Protein AF-A0A662QUW7-F1 (afdb_monomer_lite)

Secondary structure (DSSP, 8-state):
-------EEE---SSS-SS-HHHHHHHTT--EEEHHHHHHHTT---

Foldseek 3Di:
DDDDADEAEDADDPPDDPDDPVNVCVVVVGHYDYPVVVCVVVVHDD

pLDDT: mean 82.39, std 11.66, range [55.5, 94.25]

Radius of gyration: 12.74 Å; chains: 1; bounding box: 28×32×27 Å

Sequence (46 aa):
MCTIKRIVVTEEKLRENKIRIPFVCIQYRIESIDIIDMFRAEGWKF

Structure (mmCIF, N/CA/C/O backbone):
data_AF-A0A662QUW7-F1
#
_entry.id   AF-A0A662QUW7-F1
#
loop_
_atom_site.group_PDB
_atom_site.id
_atom_site.type_symbol
_atom_site.label_atom_id
_atom_site.label_alt_id
_atom_site.label_comp_id
_atom_site.label_asym_id
_atom_site.label_entity_id
_atom_site.label_seq_id
_atom_site.pdbx_PDB_ins_code
_atom_site.Cartn_x
_atom_site.Cartn_y
_atom_site.Cartn_z
_atom_site.occupancy
_atom_site.B_iso_or_equiv
_atom_site.auth_seq_id
_atom_site.auth_comp_id
_atom_site.auth_asym_id
_atom_site.auth_atom_id
_atom_site.pdbx_PDB_model_num
ATOM 1 N N . MET A 1 1 ? -14.777 -15.412 -11.244 1.00 55.50 1 MET A N 1
ATOM 2 C CA . MET A 1 1 ? -15.409 -14.208 -10.660 1.00 55.50 1 MET A CA 1
ATOM 3 C C . MET A 1 1 ? -14.278 -13.281 -10.247 1.00 55.50 1 MET A C 1
ATOM 5 O O . MET A 1 1 ? -13.460 -13.707 -9.445 1.00 55.50 1 MET A O 1
ATOM 9 N N . CYS A 1 2 ? -14.154 -12.096 -10.848 1.00 63.56 2 CYS A N 1
ATOM 10 C CA . CYS A 1 2 ? -13.125 -11.131 -10.452 1.00 63.56 2 CYS A CA 1
ATOM 11 C C . CYS A 1 2 ? -13.692 -10.220 -9.363 1.00 63.56 2 CYS A C 1
ATOM 13 O O . CYS A 1 2 ? -14.699 -9.550 -9.585 1.00 63.56 2 CYS A O 1
ATOM 15 N N . THR A 1 3 ? -13.066 -10.211 -8.190 1.00 79.81 3 THR A N 1
ATOM 16 C CA . THR A 1 3 ? -13.454 -9.350 -7.068 1.00 79.81 3 THR A CA 1
ATOM 17 C C . THR A 1 3 ? -12.641 -8.064 -7.145 1.00 79.81 3 THR A C 1
ATOM 19 O O . THR A 1 3 ? -11.413 -8.110 -7.128 1.00 79.81 3 THR A O 1
ATOM 22 N N . ILE A 1 4 ? -13.305 -6.912 -7.248 1.00 81.19 4 ILE A N 1
ATOM 23 C CA . ILE A 1 4 ? -12.616 -5.616 -7.256 1.00 81.19 4 ILE A CA 1
ATOM 24 C C . ILE A 1 4 ? -12.133 -5.321 -5.835 1.00 81.19 4 ILE A C 1
ATOM 26 O O . ILE A 1 4 ? -12.941 -5.123 -4.926 1.00 81.19 4 ILE A O 1
ATOM 30 N N . LYS A 1 5 ? -10.813 -5.278 -5.650 1.00 82.81 5 LYS A N 1
ATOM 31 C CA . LYS A 1 5 ? -10.172 -4.898 -4.391 1.00 82.81 5 LYS A CA 1
ATOM 32 C C . LYS A 1 5 ? -9.947 -3.383 -4.375 1.00 82.81 5 LYS A C 1
ATOM 34 O O . LYS A 1 5 ? -9.348 -2.847 -5.301 1.00 82.81 5 LYS A O 1
ATOM 39 N N . ARG A 1 6 ? -10.450 -2.686 -3.350 1.00 86.56 6 ARG A N 1
ATOM 40 C CA . ARG A 1 6 ? -10.240 -1.238 -3.167 1.00 86.56 6 ARG A CA 1
ATOM 41 C C . ARG A 1 6 ? -9.119 -1.022 -2.159 1.00 86.56 6 ARG A C 1
ATOM 43 O O . ARG A 1 6 ? -9.199 -1.560 -1.059 1.00 86.56 6 ARG A O 1
ATOM 50 N N . ILE A 1 7 ? -8.112 -0.240 -2.533 1.00 89.94 7 ILE A N 1
ATOM 51 C CA . ILE A 1 7 ? -6.969 0.091 -1.681 1.00 89.94 7 ILE A CA 1
ATOM 52 C C . ILE A 1 7 ? -6.745 1.601 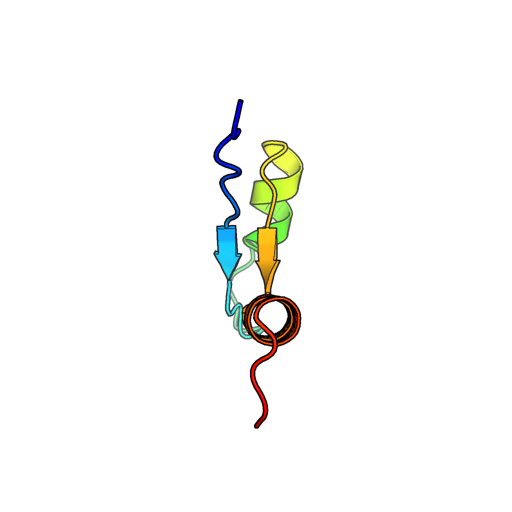-1.684 1.00 89.94 7 ILE A C 1
ATOM 54 O O . ILE A 1 7 ? -6.873 2.247 -2.724 1.00 89.94 7 ILE A O 1
ATOM 58 N N . VAL A 1 8 ? -6.463 2.174 -0.517 1.00 88.44 8 VAL A N 1
ATOM 59 C CA . VAL A 1 8 ? -6.138 3.597 -0.385 1.00 88.44 8 VAL A CA 1
ATOM 60 C C . VAL A 1 8 ? -4.652 3.786 -0.672 1.00 88.44 8 VAL A C 1
ATOM 62 O O . VAL A 1 8 ? -3.814 3.173 -0.017 1.00 88.44 8 VAL A O 1
ATOM 65 N N . VAL A 1 9 ? -4.317 4.643 -1.634 1.00 88.25 9 VAL A N 1
ATOM 66 C CA . VAL A 1 9 ? -2.926 5.023 -1.917 1.00 88.25 9 VAL A CA 1
ATOM 67 C C . VAL A 1 9 ? -2.639 6.355 -1.237 1.00 88.25 9 VAL A C 1
ATOM 69 O O . VAL A 1 9 ? -3.432 7.290 -1.356 1.00 88.25 9 VAL A O 1
ATOM 72 N N . THR A 1 10 ? -1.525 6.448 -0.514 1.00 86.56 10 THR A N 1
ATOM 73 C CA . THR A 1 10 ? -1.146 7.658 0.223 1.00 86.56 10 THR A CA 1
ATOM 74 C C . THR A 1 10 ? 0.318 8.043 -0.013 1.00 86.56 10 THR A C 1
ATOM 76 O O . THR A 1 10 ? 1.205 7.195 -0.003 1.00 86.56 10 THR A O 1
ATOM 79 N N . GLU A 1 11 ? 0.580 9.338 -0.213 1.00 79.69 11 GLU A N 1
ATOM 80 C CA . GLU A 1 11 ? 1.923 9.938 -0.190 1.00 79.69 11 GLU A CA 1
ATOM 81 C C . GLU A 1 11 ? 2.019 10.860 1.035 1.00 79.69 11 GLU A C 1
ATOM 83 O O . GLU A 1 11 ? 2.056 12.088 0.937 1.00 79.69 11 GLU A O 1
ATOM 88 N N . GLU A 1 12 ? 1.987 10.282 2.235 1.00 71.12 12 GLU A N 1
ATOM 89 C CA . GLU A 1 12 ? 2.137 11.066 3.459 1.00 71.12 12 GLU A CA 1
ATOM 90 C C . GLU A 1 12 ? 3.599 11.453 3.687 1.00 71.12 12 GLU A C 1
ATOM 92 O O . GLU A 1 12 ? 4.397 10.720 4.271 1.00 71.12 12 GLU A O 1
ATOM 97 N N . LYS A 1 13 ? 3.948 12.670 3.266 1.00 60.56 13 LYS A N 1
ATOM 98 C CA . LYS A 1 13 ? 5.143 13.361 3.757 1.00 60.56 13 LYS A CA 1
ATOM 99 C C . LYS A 1 13 ? 4.938 13.638 5.246 1.00 60.56 13 LYS A C 1
ATOM 101 O O . LYS A 1 13 ? 3.924 14.220 5.616 1.00 60.56 13 LYS A O 1
ATOM 106 N N . LEU A 1 14 ? 5.895 13.235 6.086 1.00 56.28 14 LEU A N 1
ATOM 107 C CA . LEU A 1 14 ? 5.962 13.469 7.541 1.00 56.28 14 LEU A CA 1
ATOM 108 C C . LEU A 1 14 ? 5.920 14.974 7.901 1.00 56.28 14 LEU A C 1
ATOM 110 O O . LEU A 1 14 ? 6.904 15.537 8.372 1.00 56.28 14 LEU A O 1
ATOM 114 N N . ARG A 1 15 ? 4.812 15.669 7.658 1.00 60.03 15 ARG A N 1
ATOM 115 C CA . ARG A 1 15 ? 4.611 17.072 8.027 1.00 60.03 15 ARG A CA 1
ATOM 116 C C . ARG A 1 15 ? 3.382 17.171 8.904 1.00 60.03 15 ARG A C 1
ATOM 118 O O . ARG A 1 15 ? 2.302 16.884 8.412 1.00 60.03 15 ARG A O 1
ATOM 125 N N . GLU A 1 16 ? 3.611 17.551 10.164 1.00 61.91 16 GLU A N 1
ATOM 126 C CA . GLU A 1 16 ? 2.736 18.099 11.230 1.00 61.91 16 GLU A CA 1
ATOM 127 C C . GLU A 1 16 ? 1.272 17.630 11.404 1.00 61.91 16 GLU A C 1
ATOM 129 O O . GLU A 1 16 ? 0.662 17.941 12.428 1.00 61.91 16 GLU A O 1
ATOM 134 N N . ASN A 1 17 ? 0.697 16.827 10.511 1.00 58.91 17 ASN A N 1
ATOM 135 C CA . ASN A 1 17 ? -0.614 16.228 10.677 1.00 58.91 17 ASN A CA 1
ATOM 136 C C . ASN A 1 17 ? -0.508 15.057 11.656 1.00 58.91 17 ASN A C 1
ATOM 138 O O . ASN A 1 17 ? 0.147 14.045 11.408 1.00 58.91 17 ASN A O 1
ATOM 142 N N . LYS A 1 18 ? -1.168 15.216 12.806 1.00 62.06 18 LYS A N 1
ATOM 143 C CA . LYS A 1 18 ? -1.194 14.232 13.900 1.00 62.06 18 LYS A CA 1
ATOM 144 C C . LYS A 1 18 ? -1.908 12.927 13.528 1.00 62.06 18 LYS A C 1
ATOM 146 O O . LYS A 1 18 ? -1.725 11.930 14.220 1.00 62.06 18 LYS A O 1
ATOM 151 N N . ILE A 1 19 ? -2.718 12.928 12.468 1.00 68.50 19 ILE A N 1
ATOM 152 C CA . ILE A 1 19 ? -3.491 11.767 12.018 1.00 68.50 19 ILE A CA 1
ATOM 153 C C . ILE A 1 19 ? -2.849 11.230 10.743 1.00 68.50 19 ILE A C 1
ATOM 155 O O . ILE A 1 19 ? -2.858 11.915 9.726 1.00 68.50 19 ILE A O 1
ATOM 159 N N . ARG A 1 20 ? -2.307 10.010 10.819 1.00 81.06 20 ARG A N 1
ATOM 160 C CA . ARG A 1 20 ? -1.740 9.294 9.670 1.00 81.06 20 ARG A CA 1
ATOM 161 C C . ARG A 1 20 ? -2.849 8.538 8.934 1.00 81.06 20 ARG A C 1
ATOM 163 O O . ARG A 1 20 ? -3.603 7.811 9.581 1.00 81.06 20 ARG A O 1
ATOM 170 N N . ILE A 1 21 ? -2.941 8.641 7.614 1.00 85.44 21 ILE A N 1
ATOM 171 C CA . ILE A 1 21 ? -3.923 7.910 6.793 1.00 85.44 21 ILE A CA 1
ATOM 172 C C . ILE A 1 21 ? -3.852 6.392 7.046 1.00 85.44 21 ILE A C 1
ATOM 174 O O . ILE A 1 21 ? -4.902 5.816 7.334 1.00 85.44 21 ILE A O 1
ATOM 178 N N . PRO A 1 22 ? -2.672 5.733 7.086 1.00 84.62 22 PRO A N 1
ATOM 179 C CA . PRO A 1 22 ? -2.566 4.325 7.457 1.00 84.62 22 PRO A CA 1
ATOM 180 C C . PRO A 1 22 ? -3.154 4.019 8.833 1.00 84.62 22 PRO A C 1
ATOM 182 O O . PRO A 1 22 ? -3.766 2.974 9.020 1.00 84.62 22 PRO A O 1
ATOM 185 N N . PHE A 1 23 ? -3.016 4.932 9.799 1.00 86.69 23 PHE A N 1
ATOM 186 C CA . PHE A 1 23 ? -3.577 4.740 11.136 1.00 86.69 23 PHE A CA 1
ATOM 187 C C . PHE A 1 23 ? -5.109 4.716 11.100 1.00 86.69 23 PHE A C 1
ATOM 189 O O . PHE A 1 23 ? -5.727 3.835 11.695 1.00 86.69 23 PHE A O 1
ATOM 196 N N . VAL A 1 24 ? -5.724 5.631 10.349 1.00 88.31 24 VAL A N 1
ATOM 197 C CA . VAL A 1 24 ? -7.178 5.638 10.129 1.00 88.31 24 VAL A CA 1
ATOM 198 C C . VAL A 1 24 ? -7.610 4.377 9.378 1.00 88.31 24 VAL A C 1
ATOM 200 O O . VAL A 1 24 ? -8.538 3.694 9.804 1.00 88.31 24 VAL A O 1
ATOM 203 N N . CYS A 1 25 ? -6.908 4.009 8.306 1.00 89.94 25 CYS A N 1
ATOM 204 C CA . CY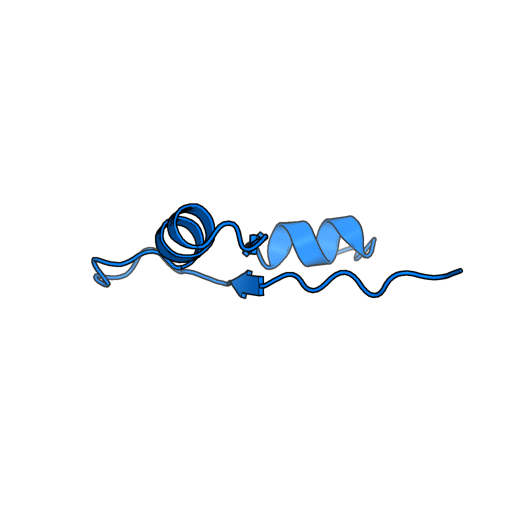S A 1 25 ? -7.185 2.798 7.534 1.00 89.94 25 CYS A CA 1
ATOM 205 C C . CYS A 1 25 ? -7.161 1.534 8.412 1.00 89.94 25 CYS A C 1
ATOM 207 O O . CYS A 1 25 ? -8.088 0.728 8.335 1.00 89.94 25 CYS A O 1
ATOM 209 N N . ILE A 1 26 ? -6.194 1.412 9.329 1.00 87.50 26 ILE A N 1
ATOM 210 C CA . ILE A 1 26 ? -6.130 0.319 10.313 1.00 87.50 26 ILE A CA 1
ATOM 211 C C . ILE A 1 26 ? -7.380 0.292 11.207 1.00 87.50 26 ILE A C 1
ATOM 213 O O . ILE A 1 26 ? -7.964 -0.776 11.396 1.00 87.50 26 ILE A O 1
ATOM 217 N N . GLN A 1 27 ? -7.830 1.440 11.729 1.00 91.69 27 GLN A N 1
ATOM 218 C CA . GLN A 1 27 ? -9.017 1.510 12.597 1.00 91.69 27 GLN A CA 1
ATOM 219 C C . GLN A 1 27 ? -10.298 1.045 11.892 1.00 91.69 27 GLN A C 1
ATOM 221 O O . GLN A 1 27 ? -11.126 0.369 12.503 1.00 91.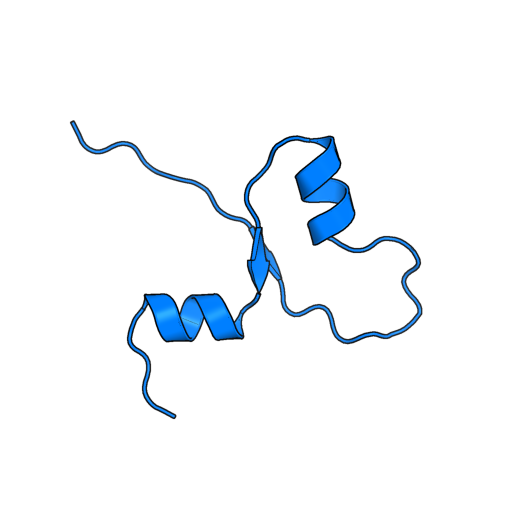69 27 GLN A O 1
ATOM 226 N N . TYR A 1 28 ? 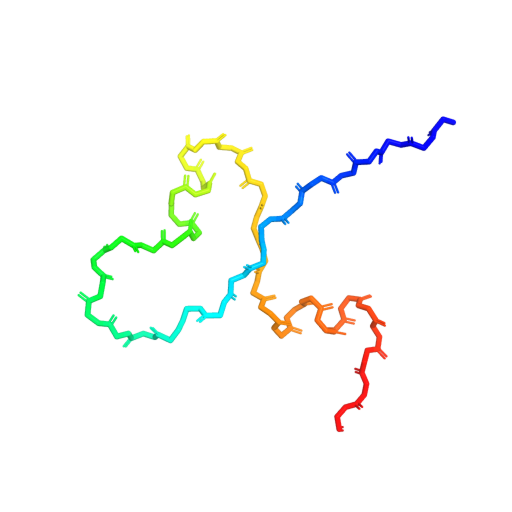-10.441 1.359 10.604 1.00 91.69 28 TYR A N 1
ATOM 227 C CA . TYR A 1 28 ? -11.606 0.983 9.798 1.00 91.69 28 TYR A CA 1
ATOM 228 C C . TYR A 1 28 ? -11.435 -0.338 9.032 1.00 91.69 28 TYR A C 1
ATOM 230 O O . TYR A 1 28 ? -12.327 -0.713 8.273 1.00 91.69 28 TYR A O 1
ATOM 238 N N . ARG A 1 29 ? -10.322 -1.064 9.230 1.00 90.81 29 ARG A N 1
ATOM 239 C CA . ARG A 1 29 ? -9.971 -2.290 8.483 1.00 90.81 29 ARG A CA 1
ATOM 240 C C . ARG A 1 29 ? -9.986 -2.089 6.960 1.00 90.81 29 ARG A C 1
ATOM 242 O O . ARG A 1 29 ? -10.402 -2.969 6.211 1.00 90.81 29 ARG A O 1
ATOM 249 N N . ILE A 1 30 ? -9.544 -0.918 6.514 1.00 90.69 30 ILE A N 1
ATOM 250 C CA . ILE A 1 30 ? -9.367 -0.565 5.106 1.00 90.69 30 ILE A CA 1
ATOM 251 C C . ILE A 1 30 ? -7.900 -0.798 4.751 1.00 90.69 30 ILE A C 1
ATOM 253 O O . ILE A 1 30 ? -7.007 -0.431 5.510 1.00 90.69 30 ILE A O 1
ATOM 257 N N . GLU A 1 31 ? -7.636 -1.395 3.594 1.00 91.50 31 GLU A N 1
ATOM 258 C CA . GLU A 1 31 ? -6.267 -1.568 3.115 1.00 91.50 31 GLU A CA 1
ATOM 259 C C . GLU A 1 31 ? -5.700 -0.246 2.588 1.00 91.50 31 GLU A C 1
ATOM 261 O O . GLU A 1 31 ? -6.371 0.490 1.857 1.00 91.50 31 GLU A O 1
ATOM 266 N N . SER A 1 32 ? -4.445 0.032 2.931 1.00 92.00 32 SER A N 1
ATOM 267 C CA . SER A 1 32 ? -3.703 1.189 2.437 1.00 92.00 32 SER A CA 1
ATOM 268 C C . SER A 1 32 ? -2.274 0.812 2.072 1.00 92.00 32 SER A C 1
ATOM 270 O O . SER A 1 32 ? -1.656 0.035 2.799 1.00 92.00 32 SER A O 1
ATOM 272 N N . ILE A 1 33 ? -1.744 1.401 1.003 1.00 91.88 33 ILE A N 1
ATOM 273 C CA . ILE A 1 33 ? -0.339 1.293 0.587 1.00 91.88 33 ILE A CA 1
ATOM 274 C C . ILE A 1 33 ? 0.244 2.680 0.355 1.00 91.88 33 ILE A C 1
ATOM 276 O O . ILE A 1 33 ? -0.486 3.635 0.067 1.00 91.88 33 ILE A O 1
ATOM 280 N N . ASP A 1 34 ? 1.559 2.793 0.478 1.00 89.50 34 ASP A N 1
ATOM 281 C CA . ASP A 1 34 ? 2.237 4.006 0.058 1.00 89.50 34 ASP A CA 1
ATOM 282 C C . ASP A 1 34 ? 2.338 4.063 -1.478 1.00 89.50 34 ASP A C 1
ATOM 284 O O . ASP A 1 34 ? 2.226 3.052 -2.181 1.00 89.50 34 ASP A O 1
ATOM 288 N N . ILE A 1 35 ? 2.513 5.270 -2.013 1.00 88.81 35 ILE A N 1
ATOM 289 C CA . ILE A 1 35 ? 2.581 5.484 -3.460 1.00 88.81 35 ILE A CA 1
ATOM 290 C C . ILE A 1 35 ? 3.785 4.782 -4.112 1.00 88.81 35 ILE A C 1
ATOM 292 O O . ILE A 1 35 ? 3.680 4.320 -5.246 1.00 88.81 35 ILE A O 1
ATOM 296 N N . ILE A 1 36 ? 4.914 4.645 -3.412 1.00 89.06 36 ILE A N 1
ATOM 297 C CA . ILE A 1 36 ? 6.105 3.968 -3.934 1.00 89.06 36 ILE A CA 1
ATOM 298 C C . ILE A 1 36 ? 5.870 2.461 -4.013 1.00 89.06 36 ILE A C 1
ATOM 300 O O . ILE A 1 36 ? 6.212 1.849 -5.027 1.00 89.06 36 ILE A O 1
ATOM 304 N N . ASP A 1 37 ? 5.253 1.854 -3.000 1.00 89.56 37 ASP A N 1
ATOM 305 C CA . ASP A 1 37 ? 4.879 0.443 -3.046 1.00 89.56 37 ASP A CA 1
ATOM 306 C C . ASP A 1 37 ? 3.818 0.171 -4.117 1.00 89.56 37 ASP A C 1
ATOM 308 O O . ASP A 1 37 ? 3.885 -0.867 -4.776 1.00 89.56 37 ASP A O 1
ATOM 312 N N . MET A 1 38 ? 2.906 1.117 -4.379 1.00 92.00 38 MET A N 1
ATOM 313 C CA . MET A 1 38 ? 1.986 1.039 -5.521 1.00 92.00 38 MET A CA 1
ATOM 314 C C . MET A 1 38 ? 2.749 0.971 -6.847 1.00 92.00 38 MET A C 1
ATOM 316 O O . MET A 1 38 ? 2.533 0.048 -7.631 1.00 92.00 38 MET A O 1
ATOM 320 N N . PHE A 1 39 ? 3.705 1.876 -7.072 1.00 92.94 39 PHE A N 1
ATOM 321 C CA . PHE A 1 39 ? 4.520 1.853 -8.287 1.00 92.94 39 PHE A CA 1
ATOM 322 C C . PHE A 1 39 ? 5.317 0.552 -8.440 1.00 92.94 39 PHE A C 1
ATOM 324 O O . PHE A 1 39 ? 5.399 -0.000 -9.539 1.00 92.94 39 PHE A O 1
ATOM 331 N N . ARG A 1 40 ? 5.877 0.024 -7.346 1.00 91.31 40 ARG A N 1
ATOM 332 C CA . ARG A 1 40 ? 6.586 -1.265 -7.350 1.00 91.31 40 ARG A CA 1
ATOM 333 C C . ARG A 1 40 ? 5.664 -2.431 -7.693 1.00 91.31 40 ARG A C 1
ATOM 335 O O . ARG A 1 40 ? 6.058 -3.284 -8.485 1.00 91.31 40 ARG A O 1
ATOM 342 N N . ALA A 1 41 ? 4.461 -2.472 -7.120 1.00 90.75 41 ALA A N 1
ATOM 343 C CA . ALA A 1 41 ? 3.471 -3.514 -7.390 1.00 90.75 41 ALA A CA 1
ATOM 344 C C . ALA A 1 41 ? 3.018 -3.510 -8.859 1.0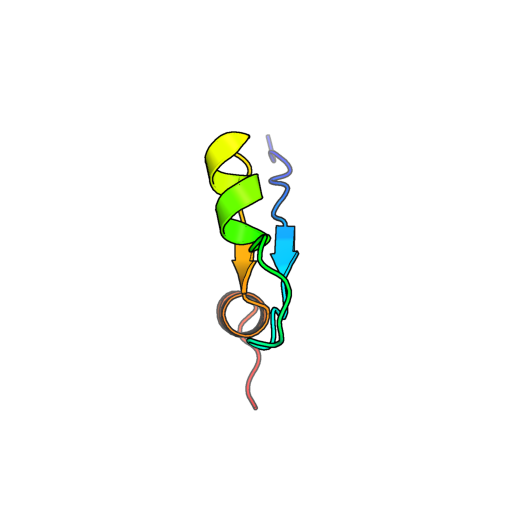0 90.75 41 ALA A C 1
ATOM 346 O O . ALA A 1 41 ? 2.839 -4.573 -9.450 1.00 90.75 41 ALA A O 1
ATOM 347 N N . GLU A 1 42 ? 2.923 -2.325 -9.463 1.00 90.81 42 GLU A N 1
ATOM 348 C CA . GLU A 1 42 ? 2.594 -2.134 -10.879 1.00 90.81 42 GLU A CA 1
ATOM 349 C C . GLU A 1 42 ? 3.807 -2.327 -11.817 1.00 90.81 42 GLU A C 1
ATOM 351 O O . GLU A 1 42 ? 3.689 -2.182 -13.033 1.00 90.81 42 GLU A O 1
ATOM 356 N N . GLY A 1 43 ? 4.991 -2.647 -11.282 1.00 94.25 43 GLY A N 1
ATOM 357 C CA . GLY A 1 43 ? 6.189 -2.937 -12.075 1.00 94.25 43 GLY A CA 1
ATOM 358 C C . GLY A 1 43 ? 6.840 -1.714 -12.729 1.00 94.25 43 GLY A C 1
ATOM 359 O O . GLY A 1 43 ? 7.554 -1.857 -13.726 1.00 94.25 43 GLY A O 1
ATOM 360 N N . TRP A 1 44 ? 6.615 -0.516 -12.187 1.00 92.56 44 TRP A N 1
ATOM 361 C CA . TRP A 1 44 ? 7.223 0.712 -12.695 1.00 92.56 44 TRP A CA 1
ATOM 362 C C . TRP A 1 44 ? 8.740 0.696 -12.462 1.00 92.56 44 TRP A C 1
ATOM 364 O O . TRP A 1 44 ? 9.222 0.291 -11.402 1.00 92.56 44 TRP A O 1
ATOM 374 N N . LYS A 1 45 ? 9.502 1.149 -13.463 1.00 86.50 45 LYS A N 1
ATOM 375 C CA . LYS A 1 45 ? 10.961 1.308 -13.396 1.00 86.50 45 LYS A CA 1
ATOM 376 C C .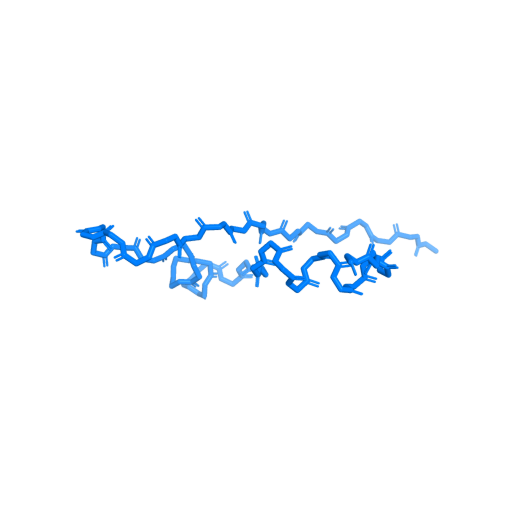 LYS A 1 45 ? 11.288 2.798 -13.452 1.00 86.50 45 LYS A C 1
ATOM 378 O O . LYS A 1 45 ? 10.908 3.451 -14.422 1.00 86.50 45 LYS A O 1
ATOM 383 N N . PHE A 1 46 ? 11.943 3.298 -12.408 1.00 76.50 46 PHE A N 1
ATOM 384 C CA . PHE A 1 46 ? 12.460 4.666 -12.313 1.00 76.50 46 PHE A CA 1
ATOM 385 C C . PHE A 1 46 ? 13.928 4.717 -12.730 1.00 76.50 46 PHE A C 1
ATOM 387 O O . PHE A 1 46 ? 14.625 3.696 -12.515 1.00 76.50 46 PHE A O 1
#